Protein AF-A0A7R9IRY3-F1 (afdb_monomer_lite)

InterPro domains:
  IPR007701 Interferon-related developmental regulator, N-terminal [PF05004] (33-103)
  IPR039777 Interferon-related developmental regulator [PTHR12354] (23-103)

Structure (mmCIF, N/CA/C/O backbone):
data_AF-A0A7R9IRY3-F1
#
_entry.id   AF-A0A7R9IRY3-F1
#
loop_
_atom_site.group_PDB
_atom_site.id
_atom_site.type_symbol
_atom_site.label_atom_id
_atom_site.label_alt_id
_atom_site.label_comp_id
_atom_site.label_asym_id
_atom_site.label_entity_id
_atom_site.label_seq_id
_atom_site.pdbx_PDB_ins_code
_atom_site.Cartn_x
_atom_site.Cartn_y
_atom_site.Cartn_z
_atom_site.occupancy
_atom_site.B_iso_or_equiv
_atom_site.auth_seq_id
_atom_site.auth_comp_id
_atom_site.auth_asym_id
_atom_site.auth_atom_id
_atom_site.pdbx_PDB_model_num
ATOM 1 N N . MET A 1 1 ? -8.969 28.789 64.994 1.00 38.28 1 MET A N 1
ATOM 2 C CA . MET A 1 1 ? -8.431 30.165 64.866 1.00 38.28 1 MET A CA 1
ATOM 3 C C . MET A 1 1 ? -7.171 30.132 64.003 1.00 38.28 1 MET A C 1
ATOM 5 O O . MET A 1 1 ? -6.476 29.127 64.053 1.00 38.28 1 MET A O 1
ATOM 9 N N . PRO A 1 2 ? -6.928 31.156 63.167 1.00 59.16 2 PRO A N 1
ATOM 10 C CA . PRO A 1 2 ? -5.944 31.125 62.082 1.00 59.16 2 PRO A CA 1
ATOM 11 C C . PRO A 1 2 ? -4.530 31.538 62.539 1.00 59.16 2 PRO A C 1
ATOM 13 O O . PRO A 1 2 ? -4.354 31.972 63.674 1.00 59.16 2 PRO A O 1
ATOM 16 N N . LYS A 1 3 ? -3.604 31.536 61.564 1.00 45.84 3 LYS A N 1
ATOM 17 C CA . LYS A 1 3 ? -2.348 32.315 61.407 1.00 45.84 3 LYS A CA 1
ATOM 18 C C . LYS A 1 3 ? -1.070 31.446 61.448 1.00 45.84 3 LYS A C 1
ATOM 20 O O . LYS A 1 3 ? -0.922 30.606 62.312 1.00 45.84 3 LYS A O 1
ATOM 25 N N . GLY A 1 4 ? -0.111 31.595 60.531 1.00 53.25 4 GLY A N 1
ATOM 26 C CA . GLY A 1 4 ? 0.119 32.727 59.640 1.00 53.25 4 GLY A CA 1
ATOM 27 C C . GLY A 1 4 ? 1.097 32.452 58.497 1.00 53.25 4 GLY A C 1
ATOM 28 O O . GLY A 1 4 ? 1.871 31.503 58.496 1.00 53.25 4 GLY A O 1
ATOM 29 N N . LYS A 1 5 ? 1.028 33.346 57.508 1.00 53.41 5 LYS A N 1
ATOM 30 C CA . LYS A 1 5 ? 1.980 33.486 56.407 1.00 53.41 5 LYS A CA 1
ATOM 31 C C . LYS A 1 5 ? 3.228 34.216 56.911 1.00 53.41 5 LYS A C 1
ATOM 33 O O . LYS A 1 5 ? 3.074 35.285 57.499 1.00 53.41 5 LYS A O 1
ATOM 38 N N . ARG A 1 6 ? 4.433 33.754 56.562 1.00 63.03 6 ARG A N 1
ATOM 39 C CA . ARG A 1 6 ? 5.602 34.634 56.362 1.00 63.03 6 ARG A CA 1
ATOM 40 C C . ARG A 1 6 ? 6.404 34.161 55.151 1.00 63.03 6 ARG A C 1
ATOM 42 O O . ARG A 1 6 ? 6.857 33.028 55.091 1.00 63.03 6 ARG A O 1
ATOM 49 N N . LYS A 1 7 ? 6.529 35.066 54.182 1.00 46.78 7 LYS A N 1
ATOM 50 C CA . LYS A 1 7 ? 7.366 34.990 52.983 1.00 46.78 7 LYS A CA 1
ATOM 51 C C . LYS A 1 7 ? 8.652 35.774 53.267 1.00 46.78 7 LYS A C 1
ATOM 53 O O . LYS A 1 7 ? 8.562 36.919 53.698 1.00 46.78 7 LYS A O 1
ATOM 58 N N . GLY A 1 8 ? 9.809 35.187 52.984 1.00 46.66 8 GLY A N 1
ATOM 59 C CA . GLY A 1 8 ? 11.125 35.838 52.872 1.00 46.66 8 GLY A CA 1
ATOM 60 C C . GLY A 1 8 ? 12.037 34.827 52.176 1.00 46.66 8 GLY A C 1
ATOM 61 O O . GLY A 1 8 ? 12.198 33.733 52.692 1.00 46.66 8 GLY A O 1
ATOM 62 N N . LYS A 1 9 ? 12.311 34.918 50.873 1.00 42.22 9 LYS A N 1
ATOM 63 C CA . LYS A 1 9 ? 13.095 35.870 50.064 1.00 42.22 9 LYS A CA 1
ATOM 64 C C . LYS A 1 9 ? 14.619 35.652 50.190 1.00 42.22 9 LYS A C 1
ATOM 66 O O . LYS A 1 9 ? 15.194 35.879 51.242 1.00 42.22 9 LYS A O 1
ATOM 71 N N . THR A 1 10 ? 15.176 35.279 49.026 1.00 39.94 10 THR A N 1
ATOM 72 C CA . THR A 1 10 ? 16.549 35.416 48.485 1.00 39.94 10 THR A CA 1
ATOM 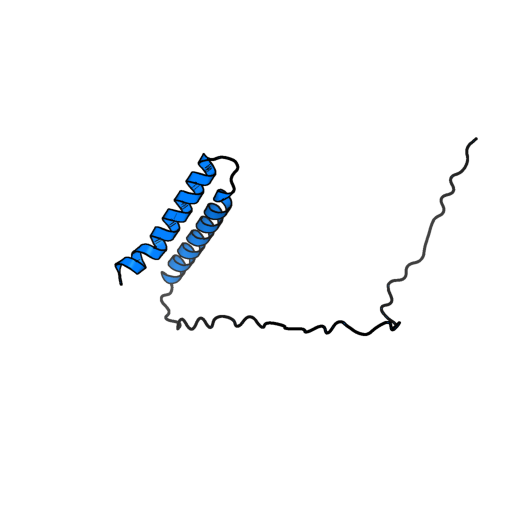73 C C . THR A 1 10 ? 17.695 34.555 49.020 1.00 39.94 10 THR A C 1
ATOM 75 O O . THR A 1 10 ? 18.254 34.851 50.063 1.00 39.94 10 THR A O 1
ATOM 78 N N . GLY A 1 11 ? 18.160 33.649 48.147 1.00 35.38 11 GLY A N 1
ATOM 79 C CA . GLY A 1 11 ? 19.456 33.825 47.476 1.00 35.38 11 GLY A CA 1
ATOM 80 C C . GLY A 1 11 ? 20.577 32.877 47.900 1.00 35.38 11 GLY A C 1
ATOM 81 O O . GLY A 1 11 ? 21.096 33.020 48.994 1.00 35.38 11 GLY A O 1
ATOM 82 N N . ALA A 1 12 ? 20.990 31.982 46.997 1.00 45.91 12 ALA A N 1
ATOM 83 C CA . ALA A 1 12 ? 22.386 31.785 46.583 1.00 45.91 12 ALA A CA 1
ATOM 84 C C . ALA A 1 12 ? 22.485 30.554 45.669 1.00 45.91 12 ALA A C 1
ATOM 86 O O . ALA A 1 12 ? 22.191 29.428 46.055 1.00 45.91 12 ALA A O 1
ATOM 87 N N . SER A 1 13 ? 22.885 30.816 44.432 1.00 43.38 13 SER A N 1
ATOM 88 C CA . SER A 1 13 ? 23.389 29.877 43.436 1.00 43.38 13 SER A CA 1
ATOM 89 C C . SER A 1 13 ? 24.470 28.965 44.021 1.00 43.38 13 SER A C 1
ATOM 91 O O . SER A 1 13 ? 25.292 29.483 44.761 1.00 43.38 13 SER A O 1
ATOM 93 N N . GLN A 1 14 ? 24.542 27.688 43.622 1.00 47.75 14 GLN A N 1
ATOM 94 C CA . GLN A 1 14 ? 25.714 27.062 42.977 1.00 47.75 14 GLN A CA 1
ATOM 95 C C . GLN A 1 14 ? 25.326 25.683 42.401 1.00 47.75 14 GLN A C 1
ATOM 97 O O . GLN A 1 14 ? 24.455 24.986 42.909 1.00 47.75 14 GLN A O 1
ATOM 102 N N . LYS A 1 15 ? 25.930 25.381 41.252 1.00 49.41 15 LYS A N 1
ATOM 103 C CA . LYS A 1 15 ? 25.664 24.283 40.311 1.00 49.41 15 LYS A CA 1
ATOM 104 C C . LYS A 1 15 ? 26.424 22.985 40.722 1.00 49.41 15 LYS A C 1
ATOM 106 O O . LYS A 1 15 ? 27.070 22.992 41.765 1.00 49.41 15 LYS A O 1
ATOM 111 N N . PRO A 1 16 ? 26.307 21.873 39.964 1.00 53.34 16 PRO A N 1
ATOM 112 C CA . PRO A 1 16 ? 26.323 20.496 40.462 1.00 53.34 16 PRO A CA 1
ATOM 113 C C . PRO A 1 16 ? 27.738 19.951 40.682 1.00 53.34 16 PRO A C 1
ATOM 115 O O . PRO A 1 16 ? 28.685 20.404 40.041 1.00 53.34 16 PRO A O 1
ATOM 118 N N . ARG A 1 17 ? 27.874 18.916 41.519 1.00 42.97 17 ARG A N 1
ATOM 119 C CA . ARG A 1 17 ? 29.096 18.110 41.583 1.00 42.97 17 ARG A CA 1
ATOM 120 C C . ARG A 1 17 ? 28.772 16.620 41.540 1.00 42.97 17 ARG A C 1
ATOM 122 O O . ARG A 1 17 ? 28.385 16.009 42.528 1.00 42.97 17 ARG A O 1
ATOM 129 N N . MET A 1 18 ? 28.909 16.125 40.317 1.00 43.28 18 MET A N 1
ATOM 130 C CA . MET A 1 18 ? 29.341 14.791 39.921 1.00 43.28 18 MET A CA 1
ATOM 131 C C . MET A 1 18 ? 30.332 14.178 40.927 1.00 43.28 18 MET A C 1
ATOM 133 O O . MET A 1 18 ? 31.329 14.812 41.274 1.00 43.28 18 MET A O 1
ATOM 137 N N . GLU A 1 19 ? 30.023 12.936 41.297 1.00 45.94 19 GLU A N 1
ATOM 138 C CA . GLU A 1 19 ? 30.898 11.882 41.821 1.00 45.94 19 GLU A CA 1
ATOM 139 C C . GLU A 1 19 ? 31.494 12.016 43.229 1.00 45.94 19 GLU A C 1
ATOM 141 O O . GLU A 1 19 ? 32.213 12.954 43.558 1.00 45.94 19 GLU A O 1
ATOM 146 N N . VAL A 1 20 ? 31.234 10.989 44.049 1.00 40.41 20 VAL A N 1
ATOM 147 C CA . VAL A 1 20 ? 32.256 10.030 44.506 1.00 40.41 20 VAL A CA 1
ATOM 148 C C . VAL A 1 20 ? 31.558 8.887 45.272 1.00 40.41 20 VAL A C 1
ATOM 150 O O . VAL A 1 20 ? 31.055 9.064 46.374 1.00 40.41 20 VAL A O 1
ATOM 153 N N . ILE A 1 21 ? 31.493 7.734 44.599 1.00 47.81 21 ILE A N 1
ATOM 154 C CA . ILE A 1 21 ? 31.879 6.394 45.076 1.00 47.81 21 ILE A CA 1
ATOM 155 C C . ILE A 1 21 ? 31.256 5.912 46.402 1.00 47.81 21 ILE A C 1
ATOM 157 O O . ILE A 1 21 ? 31.674 6.289 47.493 1.00 47.81 21 ILE A O 1
ATOM 161 N N . GLY A 1 22 ? 30.341 4.945 46.284 1.00 38.62 22 GLY A N 1
ATOM 162 C CA . GLY A 1 22 ? 29.834 4.127 47.385 1.00 38.62 22 GLY A CA 1
ATOM 163 C C . GLY A 1 22 ? 29.427 2.746 46.877 1.00 38.62 22 GLY A C 1
ATOM 164 O O . GLY A 1 22 ? 28.309 2.557 46.419 1.00 38.62 22 GLY A O 1
ATOM 165 N N . LEU A 1 23 ? 30.382 1.820 46.923 1.00 52.25 23 LEU A N 1
ATOM 166 C CA . LEU A 1 23 ? 30.279 0.395 46.611 1.00 52.25 23 LEU A CA 1
ATOM 167 C C . LEU A 1 23 ? 29.031 -0.272 47.215 1.00 52.25 23 LEU A C 1
ATOM 169 O O . LEU A 1 23 ? 28.937 -0.318 48.438 1.00 52.25 23 LEU A O 1
ATOM 173 N N . THR A 1 24 ? 28.193 -0.917 46.396 1.00 39.88 24 THR A N 1
ATOM 174 C CA . THR A 1 24 ? 27.523 -2.172 46.783 1.00 39.88 24 THR A CA 1
ATOM 175 C C . THR A 1 24 ? 27.266 -3.067 45.564 1.00 39.88 24 THR A C 1
ATOM 177 O O . THR A 1 24 ? 26.510 -2.689 44.678 1.00 39.88 24 THR A O 1
ATOM 180 N N . SER A 1 25 ? 27.829 -4.275 45.628 1.00 49.06 25 SER A N 1
ATOM 181 C CA . SER A 1 25 ? 27.307 -5.535 45.081 1.00 49.06 25 SER A CA 1
ATOM 182 C C . SER A 1 25 ? 27.368 -5.800 43.568 1.00 49.06 25 SER A C 1
ATOM 184 O O . SER A 1 25 ? 26.521 -5.360 42.803 1.00 49.06 25 SER A O 1
ATOM 186 N N . ASP A 1 26 ? 28.402 -6.572 43.219 1.00 53.12 26 ASP A N 1
ATOM 187 C CA . ASP A 1 26 ? 28.452 -7.746 42.326 1.00 53.12 26 ASP A CA 1
ATOM 188 C C . ASP A 1 26 ? 27.119 -8.229 41.711 1.00 53.12 26 ASP A C 1
ATOM 190 O O . ASP A 1 26 ? 26.113 -8.319 42.418 1.00 53.12 26 ASP A O 1
ATOM 194 N N . GLU A 1 27 ? 27.202 -8.655 40.444 1.00 55.41 27 GLU A N 1
ATOM 195 C CA . GLU A 1 27 ? 26.199 -9.383 39.641 1.00 55.41 27 GLU A CA 1
ATOM 196 C C . GLU A 1 27 ? 25.181 -8.560 38.832 1.00 55.41 27 GLU A C 1
ATOM 198 O O . GLU A 1 27 ? 23.975 -8.662 39.024 1.00 55.41 27 GLU A O 1
ATOM 203 N N . ASP A 1 28 ? 25.660 -7.848 37.811 1.00 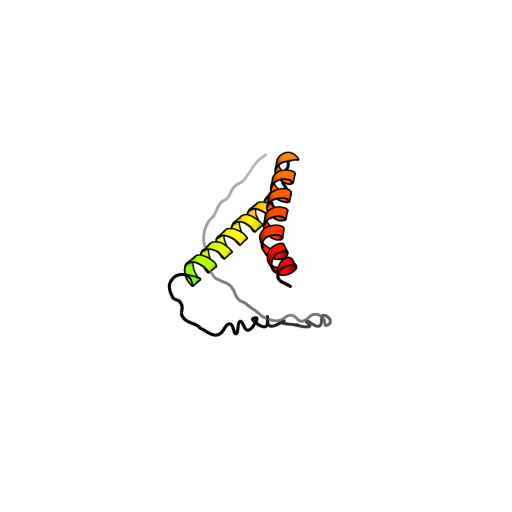54.75 28 ASP A N 1
ATOM 204 C CA . ASP A 1 28 ? 25.046 -8.008 36.487 1.00 54.75 28 ASP A CA 1
ATOM 205 C C . ASP A 1 28 ? 26.105 -7.734 35.416 1.00 54.75 28 ASP A C 1
ATOM 207 O O . ASP A 1 28 ? 26.578 -6.612 35.219 1.00 54.75 28 ASP A O 1
ATOM 211 N N . SER A 1 29 ? 26.545 -8.810 34.769 1.00 61.94 29 SER A N 1
ATOM 212 C CA . SER A 1 29 ? 27.441 -8.773 33.622 1.00 61.94 29 SER A CA 1
ATOM 213 C C . SER A 1 29 ? 26.762 -7.966 32.515 1.00 61.94 29 SER A C 1
ATOM 215 O O . SER A 1 29 ? 25.906 -8.476 31.793 1.00 61.94 29 SER A O 1
ATOM 217 N N . LEU A 1 30 ? 27.114 -6.682 32.403 1.00 61.88 30 LEU A N 1
ATOM 218 C CA . LEU A 1 30 ? 26.739 -5.825 31.284 1.00 61.88 30 LEU A CA 1
ATOM 219 C C . LEU A 1 30 ? 27.457 -6.353 30.041 1.00 61.88 30 LEU A C 1
ATOM 221 O O . LEU A 1 30 ? 28.512 -5.860 29.644 1.00 61.88 30 LEU A O 1
ATOM 225 N N . ASN A 1 31 ? 26.913 -7.417 29.461 1.00 64.00 31 ASN A N 1
ATOM 226 C CA . ASN A 1 31 ? 27.358 -7.952 28.193 1.00 64.00 31 ASN A CA 1
ATOM 227 C C . ASN A 1 31 ? 26.951 -6.956 27.100 1.00 64.00 31 ASN A C 1
ATOM 229 O O . ASN A 1 31 ? 25.893 -7.091 26.485 1.00 64.00 31 ASN A O 1
ATOM 233 N N . ASP A 1 32 ? 27.789 -5.941 26.905 1.00 63.56 32 ASP A N 1
ATOM 234 C CA . ASP A 1 32 ? 27.657 -4.917 25.876 1.00 63.56 32 ASP A CA 1
ATOM 235 C C . ASP A 1 32 ? 27.889 -5.544 24.492 1.00 63.56 32 ASP A C 1
ATOM 237 O O . ASP A 1 32 ? 28.996 -5.579 23.957 1.00 63.56 32 ASP A O 1
ATOM 241 N N . ASN A 1 33 ? 26.836 -6.132 23.926 1.00 64.94 33 ASN A N 1
ATOM 242 C CA . ASN A 1 33 ? 26.828 -6.642 22.561 1.00 64.94 33 ASN A CA 1
ATOM 243 C C . ASN A 1 33 ? 26.449 -5.520 21.586 1.00 64.94 33 ASN A C 1
ATOM 245 O O . ASN A 1 33 ? 25.418 -5.573 20.915 1.00 64.94 33 ASN A O 1
ATOM 249 N N . VAL A 1 34 ? 27.307 -4.502 21.475 1.00 65.38 34 VAL A N 1
ATOM 250 C CA . VAL A 1 34 ? 27.168 -3.469 20.441 1.00 65.38 34 VAL A CA 1
ATOM 251 C C . VAL A 1 34 ? 27.220 -4.136 19.068 1.00 65.38 34 VAL A C 1
ATOM 253 O O . VAL A 1 34 ? 28.275 -4.534 18.577 1.00 65.38 34 VAL A O 1
ATOM 256 N N . SER A 1 35 ? 26.060 -4.269 18.434 1.00 69.31 35 SER A N 1
ATOM 257 C CA . SER A 1 35 ? 25.973 -4.707 17.047 1.00 69.31 35 SER A CA 1
ATOM 258 C C . SER A 1 35 ? 26.270 -3.506 16.156 1.00 69.31 35 SER A C 1
ATOM 260 O O . SER A 1 35 ? 25.500 -2.549 16.111 1.00 69.31 35 SER A O 1
ATOM 262 N N . ILE A 1 36 ? 27.402 -3.541 15.454 1.00 68.75 36 ILE A N 1
ATOM 263 C CA . ILE A 1 36 ? 27.683 -2.592 14.377 1.00 68.75 36 ILE A CA 1
ATOM 264 C C . ILE A 1 36 ? 26.769 -2.982 13.217 1.00 68.75 36 ILE A C 1
ATOM 266 O O . ILE A 1 36 ? 26.881 -4.083 12.676 1.00 68.75 36 ILE A O 1
ATOM 270 N N . ILE A 1 37 ? 25.846 -2.093 12.852 1.00 67.94 37 ILE A N 1
ATOM 271 C CA . ILE A 1 37 ? 25.072 -2.219 11.617 1.00 67.94 37 ILE A CA 1
ATOM 272 C C . ILE A 1 37 ? 26.094 -2.277 10.479 1.00 67.94 37 ILE A C 1
ATOM 274 O O . ILE A 1 37 ? 26.783 -1.292 10.212 1.00 67.94 37 ILE A O 1
ATOM 278 N N . SER A 1 38 ? 26.239 -3.438 9.837 1.00 65.50 38 SER A N 1
ATOM 279 C CA . SER A 1 38 ? 26.973 -3.504 8.577 1.00 65.50 38 SER A CA 1
ATOM 280 C C . SER A 1 38 ? 26.121 -2.772 7.550 1.00 65.50 38 SER A C 1
ATOM 282 O O . SER A 1 38 ? 25.037 -3.220 7.183 1.00 65.50 38 SER A O 1
ATOM 284 N N . GLY A 1 39 ? 26.572 -1.576 7.167 1.00 60.16 39 GLY A N 1
ATOM 285 C CA . GLY A 1 39 ? 26.003 -0.861 6.038 1.00 60.16 39 GLY A CA 1
ATOM 286 C C . GLY A 1 39 ? 26.085 -1.786 4.836 1.00 60.16 39 GLY A C 1
ATOM 287 O O . GLY A 1 39 ? 27.183 -2.171 4.429 1.00 60.16 39 GLY A O 1
ATOM 288 N N . PHE A 1 40 ? 24.919 -2.197 4.342 1.00 59.94 40 PHE A N 1
ATOM 289 C CA . PHE A 1 40 ? 24.768 -2.861 3.058 1.00 59.94 40 PHE A CA 1
ATOM 290 C C . PHE A 1 40 ? 25.691 -2.157 2.058 1.00 59.94 40 PHE A C 1
ATOM 292 O O . PHE A 1 40 ? 25.561 -0.958 1.822 1.00 59.94 40 PHE A O 1
ATOM 299 N N . SER A 1 41 ? 26.691 -2.874 1.544 1.00 58.47 41 SER A N 1
ATOM 300 C CA . SER A 1 41 ? 27.528 -2.343 0.475 1.00 58.47 41 SER A CA 1
ATOM 301 C C . SER A 1 41 ? 26.681 -2.318 -0.784 1.00 58.47 41 SER A C 1
ATOM 303 O O . SER A 1 41 ? 26.517 -3.334 -1.454 1.00 58.47 41 SER A O 1
ATOM 305 N N . GLU A 1 42 ? 26.122 -1.156 -1.089 1.00 58.44 42 GLU A N 1
ATOM 306 C CA . GLU A 1 42 ? 25.485 -0.883 -2.365 1.00 58.44 42 GLU A CA 1
ATOM 307 C C . GLU A 1 42 ? 26.597 -0.639 -3.391 1.00 58.44 42 GLU A C 1
ATOM 309 O O . GLU A 1 42 ? 26.931 0.483 -3.761 1.00 58.44 42 GLU A O 1
ATOM 314 N N . THR A 1 43 ? 27.249 -1.714 -3.836 1.00 56.38 43 THR A N 1
ATOM 315 C CA . THR A 1 43 ? 28.108 -1.665 -5.023 1.00 56.38 43 THR A CA 1
ATOM 316 C C . THR A 1 43 ? 27.225 -1.694 -6.269 1.00 56.38 43 THR A C 1
ATOM 318 O O . THR A 1 43 ? 27.323 -2.614 -7.081 1.00 56.38 43 THR A O 1
ATOM 321 N N . LYS A 1 44 ? 26.336 -0.708 -6.431 1.00 53.78 44 LYS A N 1
ATOM 322 C CA . LYS A 1 44 ? 25.771 -0.402 -7.746 1.00 53.78 44 LYS A CA 1
ATOM 323 C C . LYS A 1 44 ? 26.745 0.573 -8.391 1.00 53.78 44 LYS A C 1
ATOM 325 O O . LYS A 1 44 ? 26.762 1.760 -8.093 1.00 53.78 44 LYS A O 1
ATOM 330 N N . SER A 1 45 ? 27.661 -0.008 -9.162 1.00 51.69 45 SER A N 1
ATOM 331 C CA . SER A 1 45 ? 28.626 0.692 -10.003 1.00 51.69 45 SER A CA 1
ATOM 332 C C . SER A 1 45 ? 27.994 1.934 -10.624 1.00 51.69 45 SER A C 1
ATOM 334 O O . SER A 1 45 ? 26.989 1.819 -11.319 1.00 51.69 45 SER A O 1
ATOM 336 N N . VAL A 1 46 ? 28.628 3.082 -10.387 1.00 54.72 46 VAL A N 1
ATOM 337 C CA . VAL A 1 46 ? 28.421 4.332 -11.118 1.00 54.72 46 VAL A CA 1
ATOM 338 C C . VAL A 1 46 ? 28.426 4.021 -12.615 1.00 54.72 46 VAL A C 1
ATOM 340 O O . VAL A 1 46 ? 29.462 3.653 -13.172 1.00 54.72 46 VAL A O 1
ATOM 343 N N . ILE A 1 47 ? 27.269 4.143 -13.253 1.00 48.84 47 ILE A N 1
ATOM 344 C CA . ILE A 1 47 ? 27.171 4.514 -14.658 1.00 48.84 47 ILE A CA 1
ATOM 345 C C . ILE A 1 47 ? 26.284 5.749 -14.670 1.00 48.84 47 ILE A C 1
ATOM 347 O O . ILE A 1 47 ? 25.254 5.791 -14.022 1.00 48.84 47 ILE A O 1
ATOM 351 N N . GLU A 1 48 ? 26.824 6.787 -15.280 1.00 54.78 48 GLU A N 1
ATOM 352 C CA . GLU A 1 48 ? 26.325 8.147 -15.327 1.00 54.78 48 GLU A CA 1
ATOM 353 C C . GLU A 1 48 ? 25.358 8.269 -16.514 1.00 54.78 48 GLU A C 1
ATOM 355 O O . GLU A 1 48 ? 25.812 8.485 -17.635 1.00 54.78 48 GLU A O 1
ATOM 360 N N . GLU A 1 49 ? 24.043 8.149 -16.299 1.00 49.31 49 GLU A N 1
ATOM 361 C CA . GLU A 1 49 ? 23.027 8.695 -17.215 1.00 49.31 49 GLU A CA 1
ATOM 362 C C . GLU A 1 49 ? 22.192 9.768 -16.497 1.00 49.31 49 GLU A C 1
ATOM 364 O O . GLU A 1 49 ? 21.044 9.605 -16.082 1.00 49.31 49 GLU A O 1
ATOM 369 N N . GLY A 1 50 ? 22.834 10.928 -16.327 1.00 55.53 50 GLY A N 1
ATOM 370 C CA . GLY A 1 50 ? 22.276 12.117 -15.693 1.00 55.53 50 GLY A CA 1
ATOM 371 C C . GLY A 1 50 ? 21.121 12.750 -16.473 1.00 55.53 50 GLY A C 1
ATOM 372 O O . GLY A 1 50 ? 21.308 13.772 -17.122 1.00 55.53 50 GLY A O 1
ATOM 373 N N . SER A 1 51 ? 19.924 12.179 -16.357 1.00 53.34 51 SER A N 1
ATOM 374 C CA . SER A 1 51 ? 18.639 12.901 -16.321 1.00 53.34 51 SER A CA 1
ATOM 375 C C . SER A 1 51 ? 17.474 11.975 -15.971 1.00 53.34 51 SER A C 1
ATOM 377 O O . SER A 1 51 ? 16.585 12.402 -15.239 1.00 53.34 51 SER A O 1
ATOM 379 N N . ASP A 1 52 ? 17.500 10.723 -16.437 1.00 55.50 52 ASP A N 1
ATOM 380 C CA . ASP A 1 52 ? 16.406 9.759 -16.232 1.00 55.50 52 ASP A CA 1
ATOM 381 C C . ASP A 1 52 ? 16.509 9.033 -14.881 1.00 55.50 52 ASP A C 1
ATOM 383 O O . ASP A 1 52 ? 15.497 8.780 -14.233 1.00 55.50 52 ASP A O 1
ATOM 387 N N . GLU A 1 53 ? 17.723 8.801 -14.375 1.00 54.88 53 GLU A N 1
ATOM 388 C CA . GLU A 1 53 ? 17.930 8.127 -13.082 1.00 54.88 53 GLU A CA 1
ATOM 389 C C . GLU A 1 53 ? 17.362 8.919 -11.890 1.00 54.88 53 GLU A C 1
ATOM 391 O O . GLU A 1 53 ? 16.889 8.337 -10.914 1.00 54.88 53 GLU A O 1
ATOM 396 N N . ILE A 1 54 ? 17.377 10.255 -11.970 1.00 58.19 54 ILE A N 1
ATOM 397 C CA . ILE A 1 54 ? 16.817 11.134 -10.931 1.00 58.19 54 ILE A CA 1
ATOM 398 C C . ILE A 1 54 ? 15.285 11.061 -10.944 1.00 58.19 54 ILE A C 1
ATOM 400 O O . ILE A 1 54 ? 14.658 11.099 -9.883 1.00 58.19 54 ILE A O 1
ATOM 404 N N . ASP A 1 55 ? 14.675 10.939 -12.126 1.00 72.12 55 ASP A N 1
ATOM 405 C CA . ASP A 1 55 ? 13.224 10.787 -12.259 1.00 72.12 55 ASP A CA 1
ATOM 406 C C . ASP A 1 55 ? 12.770 9.424 -11.722 1.00 72.12 55 ASP A C 1
ATOM 408 O O . ASP A 1 55 ? 11.821 9.357 -10.940 1.00 72.12 55 ASP A O 1
ATOM 412 N N . GLU A 1 56 ? 13.501 8.350 -12.028 1.00 77.69 56 GLU A N 1
ATOM 413 C CA . GLU A 1 56 ? 13.214 7.014 -11.495 1.00 77.69 56 GLU A CA 1
ATOM 414 C C . GLU A 1 56 ? 13.358 6.942 -9.968 1.00 77.69 56 GLU A C 1
ATOM 416 O O . GLU A 1 56 ? 12.455 6.430 -9.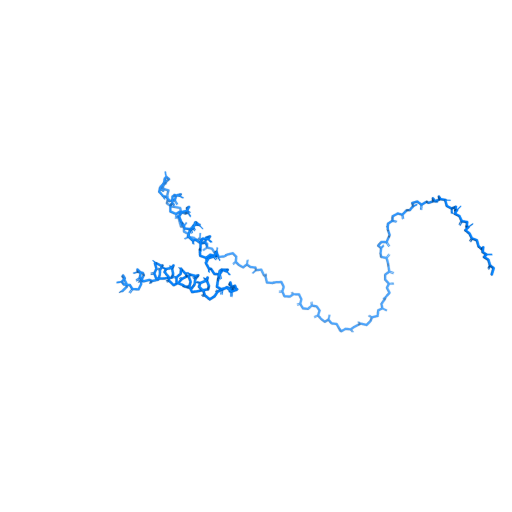299 1.00 77.69 56 GLU A O 1
ATOM 421 N N . GLN A 1 57 ? 14.427 7.513 -9.398 1.00 78.62 57 GLN A N 1
ATOM 422 C CA . GLN A 1 57 ? 14.604 7.600 -7.940 1.00 78.62 57 GLN A CA 1
ATOM 423 C C . GLN A 1 57 ? 13.459 8.381 -7.284 1.00 78.62 57 GLN A C 1
ATOM 425 O O . GLN A 1 57 ? 12.876 7.929 -6.299 1.00 78.62 57 GLN A O 1
ATOM 430 N N . THR A 1 58 ? 13.066 9.512 -7.874 1.00 88.62 58 THR A N 1
ATOM 431 C CA . THR A 1 58 ? 11.955 10.328 -7.363 1.00 88.62 58 THR A CA 1
ATOM 432 C C . THR A 1 58 ? 10.625 9.565 -7.424 1.00 88.62 58 THR A C 1
ATOM 434 O O . THR A 1 58 ? 9.816 9.625 -6.495 1.00 88.62 58 THR A O 1
ATOM 437 N N . GLN A 1 59 ? 10.371 8.815 -8.499 1.00 89.19 59 GLN A N 1
ATOM 438 C CA . GLN A 1 59 ? 9.162 7.997 -8.630 1.00 89.19 59 GLN A CA 1
ATOM 439 C C . GLN A 1 59 ? 9.115 6.847 -7.616 1.00 89.19 59 GLN A C 1
ATOM 441 O O . GLN A 1 59 ? 8.029 6.503 -7.132 1.00 89.19 59 GLN A O 1
ATOM 446 N N . GLU A 1 60 ? 10.265 6.254 -7.296 1.00 91.44 60 GLU A N 1
ATOM 447 C CA . GLU A 1 60 ? 10.380 5.206 -6.285 1.00 91.44 60 GLU A CA 1
ATOM 448 C C . GLU A 1 60 ? 10.099 5.743 -4.877 1.00 91.44 60 GLU A C 1
ATOM 450 O O . GLU A 1 60 ? 9.267 5.172 -4.169 1.00 91.44 60 GLU A O 1
ATOM 455 N N . GLU A 1 61 ? 10.662 6.895 -4.512 1.00 93.50 61 GLU A N 1
ATOM 456 C CA . GLU A 1 61 ? 10.380 7.555 -3.231 1.00 93.50 61 GLU A CA 1
ATOM 457 C C . GLU A 1 61 ? 8.888 7.885 -3.063 1.00 93.50 61 GLU A C 1
ATOM 459 O O . GLU A 1 61 ? 8.283 7.571 -2.034 1.00 93.50 61 GLU A O 1
ATOM 464 N N . ILE A 1 62 ? 8.252 8.444 -4.101 1.00 94.94 62 ILE A N 1
ATOM 465 C CA . ILE A 1 62 ? 6.809 8.745 -4.095 1.00 94.94 62 ILE A CA 1
ATOM 466 C C . ILE A 1 62 ? 5.981 7.464 -3.944 1.00 94.94 62 ILE A C 1
ATOM 468 O O . ILE A 1 62 ? 4.931 7.457 -3.291 1.00 94.94 62 ILE A O 1
ATOM 472 N N . PHE A 1 63 ? 6.405 6.375 -4.587 1.00 95.81 63 PHE A N 1
ATOM 473 C CA . PHE A 1 63 ? 5.736 5.087 -4.456 1.00 95.81 63 PHE A CA 1
ATOM 474 C C . PHE A 1 63 ? 5.822 4.562 -3.019 1.00 95.81 63 PHE A C 1
ATOM 476 O O . PHE A 1 63 ? 4.802 4.130 -2.477 1.00 95.81 63 PHE A O 1
ATOM 483 N N . GLU A 1 64 ? 6.996 4.633 -2.393 1.00 96.31 64 GLU A N 1
ATOM 484 C CA . GLU A 1 64 ? 7.182 4.219 -1.002 1.00 96.31 64 GLU A CA 1
ATOM 485 C C . GLU A 1 64 ? 6.374 5.067 -0.021 1.00 96.31 64 GLU A C 1
ATOM 487 O O . GLU A 1 64 ? 5.780 4.522 0.910 1.00 96.31 64 GLU A O 1
ATOM 492 N N . GLU A 1 65 ? 6.322 6.385 -0.217 1.00 97.56 65 GLU A N 1
ATOM 493 C CA . GLU A 1 65 ? 5.525 7.283 0.622 1.00 97.56 65 GLU A CA 1
ATOM 494 C C . GLU A 1 65 ? 4.038 6.914 0.562 1.00 97.56 65 GLU A C 1
ATOM 496 O O . GLU A 1 65 ? 3.397 6.718 1.597 1.00 97.56 65 GLU A O 1
ATOM 501 N N . LYS A 1 66 ? 3.506 6.697 -0.646 1.00 97.19 66 LYS A N 1
ATOM 502 C CA . LYS A 1 66 ? 2.117 6.251 -0.835 1.00 97.19 66 LYS A CA 1
ATOM 503 C C . LYS A 1 66 ? 1.855 4.870 -0.249 1.00 97.19 66 LYS A C 1
ATOM 505 O O . LYS A 1 66 ? 0.762 4.615 0.254 1.00 97.19 66 LYS A O 1
ATOM 510 N N . LEU A 1 67 ? 2.829 3.963 -0.321 1.00 98.25 67 LEU A N 1
ATOM 511 C CA . LEU A 1 67 ? 2.712 2.645 0.294 1.00 98.25 67 LEU A CA 1
ATOM 512 C C . LEU A 1 67 ? 2.653 2.755 1.823 1.00 98.25 67 LEU A C 1
ATOM 514 O O . LEU A 1 67 ? 1.823 2.086 2.436 1.00 98.25 67 LEU A O 1
ATOM 518 N N . LYS A 1 68 ? 3.474 3.618 2.434 1.00 98.44 68 LYS A N 1
ATOM 519 C CA . LYS A 1 68 ? 3.442 3.889 3.882 1.00 98.44 68 LYS A CA 1
ATOM 520 C C . LYS A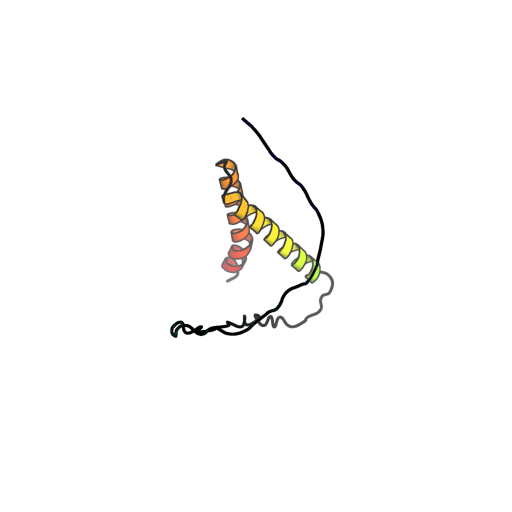 1 68 ? 2.082 4.441 4.309 1.00 98.44 68 LYS A C 1
ATOM 522 O O . LYS A 1 68 ? 1.469 3.884 5.215 1.00 98.44 68 LYS A O 1
ATOM 527 N N . GLU A 1 69 ? 1.560 5.437 3.594 1.00 98.12 69 GLU A N 1
ATOM 528 C CA . GLU A 1 69 ? 0.226 5.996 3.857 1.00 98.12 69 GLU A CA 1
ATOM 529 C C . GLU A 1 69 ? -0.879 4.930 3.738 1.00 98.12 69 GLU A C 1
ATOM 531 O O . GLU A 1 69 ? -1.753 4.820 4.602 1.00 98.12 69 GLU A O 1
ATOM 536 N N . ALA A 1 70 ? -0.820 4.087 2.701 1.00 98.38 70 ALA A N 1
ATOM 537 C CA . ALA A 1 70 ? -1.776 3.000 2.522 1.00 98.38 70 ALA A CA 1
ATOM 538 C C . ALA A 1 70 ? -1.702 1.965 3.656 1.00 98.38 70 ALA A C 1
ATOM 540 O O . ALA A 1 70 ? -2.740 1.464 4.082 1.00 98.38 70 ALA A O 1
ATOM 541 N N . ILE A 1 71 ? -0.507 1.649 4.166 1.00 98.50 71 ILE A N 1
ATOM 542 C CA . ILE A 1 71 ? -0.329 0.739 5.307 1.00 98.50 71 ILE A CA 1
ATOM 543 C C . ILE A 1 71 ? -0.926 1.344 6.581 1.00 98.50 71 ILE A C 1
ATOM 545 O O . ILE A 1 71 ? -1.672 0.657 7.285 1.00 98.50 71 ILE A O 1
ATOM 549 N N . ASP A 1 72 ? -0.672 2.624 6.851 1.00 98.31 72 ASP A N 1
ATOM 550 C CA . ASP A 1 72 ? -1.232 3.319 8.015 1.00 98.31 72 ASP A CA 1
ATOM 551 C C . ASP A 1 72 ? -2.772 3.315 7.984 1.00 98.31 72 ASP A C 1
ATOM 553 O O . ASP A 1 72 ? -3.433 3.061 9.004 1.00 98.31 72 ASP A O 1
ATOM 557 N N . GLY A 1 73 ? -3.354 3.474 6.789 1.00 98.38 73 GLY A N 1
ATOM 558 C CA . GLY A 1 73 ? -4.799 3.425 6.545 1.00 98.38 73 GLY A CA 1
ATOM 559 C C . GLY A 1 73 ? -5.474 2.078 6.857 1.00 98.38 73 GLY A C 1
ATOM 560 O O . GLY A 1 73 ? -6.689 2.021 7.062 1.00 98.38 73 GLY A O 1
ATOM 561 N N . ILE A 1 74 ? -4.726 0.973 6.973 1.00 98.38 74 ILE A N 1
ATOM 562 C CA . ILE A 1 74 ? -5.290 -0.349 7.329 1.00 98.38 74 ILE A CA 1
ATOM 563 C C . ILE A 1 74 ? -5.882 -0.334 8.747 1.00 98.38 74 ILE A C 1
ATOM 565 O O . ILE A 1 74 ? -6.787 -1.112 9.067 1.00 98.38 74 ILE A O 1
ATOM 569 N N . SER A 1 75 ? -5.400 0.570 9.601 1.00 97.25 75 SER A N 1
ATOM 570 C CA . SER A 1 75 ? -5.856 0.722 10.984 1.00 97.25 75 SER A CA 1
ATOM 571 C C . SER A 1 75 ? -7.064 1.654 11.150 1.00 97.25 75 SER A C 1
ATOM 573 O O . SER A 1 75 ? -7.513 1.885 12.276 1.00 97.25 75 SER A O 1
ATOM 575 N N . GLU A 1 76 ? -7.635 2.169 10.054 1.00 98.38 76 GLU A N 1
ATOM 576 C CA . GLU A 1 76 ? -8.761 3.099 10.119 1.00 98.38 76 GLU A CA 1
ATOM 577 C C . GLU A 1 76 ? -9.987 2.537 10.858 1.00 98.38 76 GLU A C 1
ATOM 579 O O . GLU A 1 76 ? -10.326 1.353 10.807 1.00 98.38 76 GLU A O 1
ATOM 584 N N . LYS A 1 77 ? -10.736 3.433 11.512 1.00 98.25 77 LYS A N 1
ATOM 585 C CA . LYS A 1 77 ? -11.951 3.070 12.258 1.00 98.25 77 LYS A CA 1
ATOM 586 C C . LYS A 1 77 ? -13.068 2.545 11.351 1.00 98.25 77 LYS A C 1
ATOM 588 O O . LYS A 1 77 ? -13.893 1.743 11.788 1.00 98.25 77 LYS A O 1
ATOM 593 N N . SER A 1 78 ? -13.139 3.037 10.114 1.00 98.56 78 SER A N 1
ATOM 594 C CA . SER A 1 78 ? -14.200 2.684 9.174 1.00 98.56 78 SER A CA 1
ATOM 595 C C . SER A 1 78 ? -13.844 1.415 8.398 1.00 98.56 78 SER A C 1
ATOM 597 O O . SER A 1 78 ? -12.719 1.244 7.941 1.00 98.56 78 SER A O 1
ATOM 599 N N . ALA A 1 79 ? -14.811 0.513 8.206 1.00 98.56 79 ALA A N 1
ATOM 600 C CA . ALA A 1 79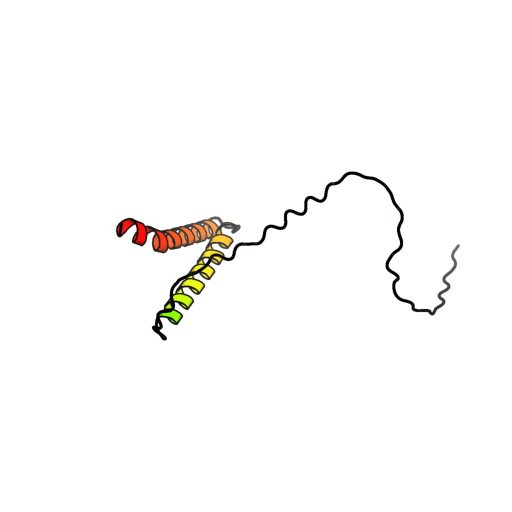 ? -14.577 -0.694 7.410 1.00 98.56 79 ALA A CA 1
ATOM 601 C C . ALA A 1 79 ? -14.201 -0.365 5.954 1.00 98.56 79 ALA A C 1
ATOM 603 O O . ALA A 1 79 ? -13.331 -1.021 5.383 1.00 98.56 79 ALA A O 1
ATOM 604 N N . GLN A 1 80 ? -14.824 0.670 5.382 1.00 98.56 80 GLN A N 1
ATOM 605 C CA . GLN A 1 80 ? -14.542 1.134 4.024 1.00 98.56 80 GLN A CA 1
ATOM 606 C C . GLN A 1 80 ? -13.102 1.640 3.881 1.00 98.56 80 GLN A C 1
ATOM 608 O O . GLN A 1 80 ? -12.422 1.254 2.936 1.00 98.56 80 GLN A O 1
ATOM 613 N N . GLY A 1 81 ? -12.624 2.431 4.842 1.00 98.50 81 GLY A N 1
ATOM 614 C CA . GLY A 1 81 ? -11.253 2.929 4.887 1.00 98.50 81 GLY A CA 1
ATOM 615 C C . GLY A 1 81 ? -10.214 1.818 4.896 1.00 98.50 81 GLY A C 1
ATOM 616 O O . GLY A 1 81 ? -9.362 1.750 4.015 1.00 98.50 81 GLY A O 1
ATOM 617 N N . ARG A 1 82 ? -10.383 0.846 5.804 1.00 98.56 82 ARG A N 1
ATOM 618 C CA . ARG A 1 82 ? -9.508 -0.337 5.871 1.00 98.56 82 ARG A CA 1
ATOM 619 C C . ARG A 1 82 ? -9.499 -1.140 4.573 1.00 98.56 82 ARG A C 1
ATOM 621 O O . ARG A 1 82 ? -8.454 -1.629 4.161 1.00 98.56 82 ARG A O 1
ATOM 628 N N . THR A 1 83 ? -10.660 -1.278 3.932 1.00 98.62 83 THR A N 1
ATOM 629 C CA . THR A 1 83 ? -10.780 -2.013 2.663 1.00 98.62 83 THR A CA 1
ATOM 630 C C . THR A 1 83 ? -10.031 -1.283 1.548 1.00 98.62 83 THR A C 1
ATOM 632 O O . THR A 1 83 ? -9.214 -1.890 0.864 1.00 98.62 83 THR A O 1
ATOM 635 N N . SER A 1 84 ? -10.228 0.033 1.426 1.00 98.50 84 SER A N 1
ATOM 636 C CA . SER A 1 84 ? -9.530 0.875 0.445 1.00 98.50 84 SER A CA 1
ATOM 637 C C . SER A 1 84 ? -8.008 0.867 0.640 1.00 98.50 84 SER A C 1
ATOM 639 O O . SER A 1 84 ? -7.250 0.794 -0.330 1.00 98.50 84 SER A O 1
ATOM 641 N N . ALA A 1 85 ? -7.554 0.916 1.893 1.00 98.69 85 ALA A N 1
ATOM 642 C CA . ALA A 1 85 ? -6.147 0.828 2.262 1.00 98.69 85 ALA A CA 1
ATOM 643 C C . ALA A 1 85 ? -5.538 -0.526 1.859 1.00 98.69 85 ALA A C 1
ATOM 645 O O . ALA A 1 85 ? -4.539 -0.569 1.140 1.00 98.69 85 ALA A O 1
ATOM 646 N N . LEU A 1 86 ? -6.193 -1.636 2.223 1.00 98.62 86 LEU A N 1
ATOM 647 C CA . LEU A 1 86 ? -5.757 -2.988 1.855 1.00 98.62 86 LEU A CA 1
ATOM 648 C C . LEU A 1 86 ? -5.705 -3.195 0.336 1.00 98.62 86 LEU A C 1
ATOM 650 O O . LEU A 1 86 ? -4.739 -3.765 -0.168 1.00 98.62 86 LEU A O 1
ATOM 654 N N . GLU A 1 87 ? -6.701 -2.710 -0.408 1.00 98.50 87 GLU A N 1
ATOM 655 C CA . GLU A 1 87 ? -6.684 -2.759 -1.874 1.00 98.50 87 GLU A CA 1
ATOM 656 C C . GLU A 1 87 ? -5.514 -1.969 -2.470 1.00 98.50 87 GLU A C 1
ATOM 658 O O . GLU A 1 87 ? -4.911 -2.400 -3.455 1.00 98.50 87 GLU A O 1
ATOM 663 N N . SER A 1 88 ? -5.184 -0.817 -1.886 1.00 98.25 88 SER A N 1
ATOM 664 C CA . SER A 1 88 ? -4.065 0.016 -2.335 1.00 98.25 88 SER A CA 1
ATOM 665 C C . SER A 1 88 ? -2.723 -0.673 -2.083 1.00 98.25 88 SER A C 1
ATOM 667 O O . SER A 1 88 ? -1.889 -0.728 -2.988 1.00 98.25 88 SER A O 1
ATOM 669 N N . VAL A 1 89 ? -2.552 -1.293 -0.912 1.00 98.38 89 VAL A N 1
ATOM 670 C CA . VAL A 1 89 ? -1.373 -2.113 -0.592 1.00 98.38 89 VAL A CA 1
ATOM 671 C C . VAL A 1 89 ? -1.259 -3.310 -1.539 1.00 98.38 89 VAL A C 1
ATOM 673 O O . VAL A 1 89 ? -0.190 -3.558 -2.095 1.00 98.38 89 VAL A O 1
ATOM 676 N N . ALA A 1 90 ? -2.358 -4.020 -1.802 1.00 98.19 90 ALA A N 1
ATOM 677 C CA . ALA A 1 90 ? -2.361 -5.143 -2.737 1.00 98.19 90 ALA A CA 1
ATOM 678 C C . ALA A 1 90 ? -1.939 -4.714 -4.153 1.00 98.19 90 ALA A C 1
ATOM 680 O O . ALA A 1 90 ? -1.093 -5.360 -4.769 1.00 98.19 90 ALA A O 1
ATOM 681 N N . LYS A 1 91 ? -2.472 -3.594 -4.658 1.00 97.62 91 LYS A N 1
ATOM 682 C CA . LYS A 1 91 ? -2.082 -3.031 -5.963 1.00 97.62 91 LYS A CA 1
ATOM 683 C C . LYS A 1 91 ? -0.599 -2.662 -6.010 1.00 97.62 91 LYS A C 1
ATOM 685 O O . LYS A 1 91 ? 0.044 -2.911 -7.028 1.00 97.62 91 LYS A O 1
ATOM 690 N N . ALA A 1 92 ? -0.058 -2.100 -4.931 1.00 96.88 92 ALA A N 1
ATOM 691 C CA . ALA A 1 92 ? 1.356 -1.751 -4.839 1.00 96.88 92 ALA A CA 1
ATOM 692 C C . ALA A 1 92 ? 2.259 -2.992 -4.949 1.00 96.88 92 ALA A C 1
ATOM 694 O O . ALA A 1 92 ? 3.186 -3.001 -5.760 1.00 96.88 92 ALA A O 1
ATOM 695 N N . PHE A 1 93 ? 1.941 -4.067 -4.219 1.00 95.94 93 PHE A N 1
ATOM 696 C CA . PHE A 1 93 ? 2.687 -5.326 -4.312 1.00 95.94 93 PHE A CA 1
ATOM 697 C C . PHE A 1 93 ? 2.523 -6.013 -5.663 1.00 95.94 93 PHE A C 1
ATOM 699 O O . PHE A 1 93 ? 3.501 -6.510 -6.205 1.00 95.94 93 PHE A O 1
ATOM 706 N N . ILE A 1 94 ? 1.327 -5.996 -6.256 1.00 95.88 94 ILE A N 1
ATOM 707 C CA . ILE A 1 94 ? 1.129 -6.520 -7.613 1.00 95.88 94 ILE A CA 1
ATOM 708 C C . ILE A 1 94 ? 2.033 -5.779 -8.602 1.00 95.88 94 ILE A C 1
ATOM 710 O O . ILE A 1 94 ? 2.723 -6.421 -9.388 1.00 95.88 94 ILE A O 1
ATOM 714 N N . LYS A 1 95 ? 2.082 -4.442 -8.533 1.00 92.94 95 LYS A N 1
ATOM 715 C CA . LYS A 1 95 ? 2.920 -3.624 -9.419 1.00 92.94 95 LYS A CA 1
ATOM 716 C C . LYS A 1 95 ? 4.410 -3.960 -9.295 1.00 92.94 95 LYS A C 1
ATOM 718 O O . LYS A 1 95 ? 5.094 -3.918 -10.308 1.00 92.94 95 LYS A O 1
ATOM 723 N N . LYS A 1 96 ? 4.908 -4.251 -8.089 1.00 91.56 96 LYS A N 1
ATOM 724 C CA . LYS A 1 96 ? 6.333 -4.542 -7.856 1.00 91.56 96 LYS A CA 1
ATOM 725 C C . LYS A 1 96 ? 6.691 -6.013 -8.085 1.00 91.56 96 LYS A C 1
ATOM 727 O O . LYS A 1 96 ? 7.696 -6.279 -8.714 1.00 91.56 96 LYS A O 1
ATOM 732 N N . CYS A 1 97 ? 5.873 -6.959 -7.627 1.00 91.00 97 CYS A N 1
ATOM 733 C CA . CYS A 1 97 ? 6.234 -8.380 -7.612 1.00 91.00 97 CYS A CA 1
ATOM 734 C C . CYS A 1 97 ? 5.800 -9.156 -8.862 1.00 91.00 97 CYS A C 1
ATOM 736 O O . CYS A 1 97 ? 6.437 -10.143 -9.217 1.00 91.00 97 CYS A O 1
ATOM 738 N N . VAL A 1 98 ? 4.690 -8.775 -9.509 1.00 91.75 98 VAL A N 1
ATOM 739 C CA . VAL A 1 98 ? 4.185 -9.528 -10.672 1.00 91.75 98 VAL A CA 1
ATOM 740 C C . VAL A 1 98 ? 5.080 -9.386 -11.902 1.00 91.75 98 VAL A C 1
ATOM 742 O O . VAL A 1 98 ? 5.283 -10.409 -12.550 1.00 91.75 98 VAL A O 1
ATOM 745 N N . PRO A 1 99 ? 5.618 -8.198 -12.250 1.00 90.44 99 PRO A N 1
ATOM 746 C CA . PRO A 1 99 ? 6.546 -8.089 -13.373 1.00 90.44 99 PRO A CA 1
ATOM 747 C C . PRO A 1 99 ? 7.724 -9.047 -13.218 1.00 90.44 99 PRO A C 1
ATOM 749 O O . PRO A 1 99 ? 7.924 -9.869 -14.105 1.00 90.44 99 PRO A O 1
ATOM 752 N N . ASP A 1 100 ? 8.377 -9.026 -12.053 1.00 86.31 100 ASP A N 1
ATOM 753 C CA . ASP A 1 100 ? 9.513 -9.895 -11.736 1.00 86.31 100 ASP A CA 1
ATOM 754 C C . ASP A 1 100 ? 9.155 -11.380 -11.884 1.00 86.31 100 ASP A C 1
ATOM 756 O O . ASP A 1 100 ? 9.907 -12.140 -12.483 1.00 86.31 100 ASP A O 1
ATOM 760 N N . PHE A 1 101 ? 7.976 -11.784 -11.401 1.00 87.25 101 PHE A N 1
ATOM 761 C CA . PHE A 1 101 ? 7.499 -13.165 -11.506 1.00 87.25 101 PHE A CA 1
ATOM 762 C C . PHE A 1 101 ? 7.191 -13.611 -12.944 1.00 87.25 101 PHE A C 1
ATOM 764 O O . PHE A 1 101 ? 7.308 -14.789 -13.253 1.00 87.25 101 PHE A O 1
ATOM 771 N N . VAL A 1 102 ? 6.721 -12.708 -13.808 1.00 88.81 102 VAL A N 1
ATOM 772 C CA . VAL A 1 102 ? 6.333 -13.040 -15.193 1.00 88.81 102 VAL A CA 1
ATOM 773 C C . VAL A 1 102 ? 7.5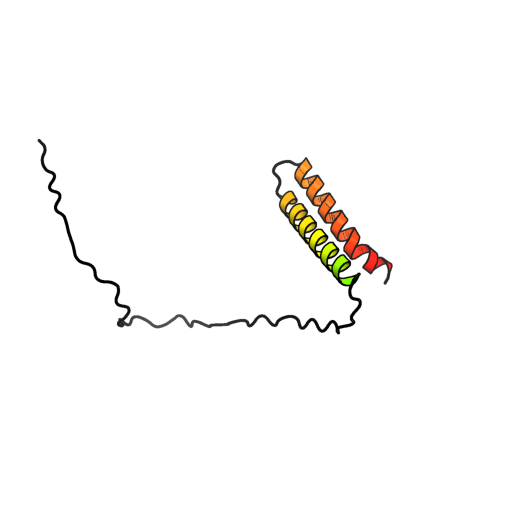35 -13.021 -16.140 1.00 88.81 102 VAL A C 1
ATOM 775 O O . VAL A 1 102 ? 7.495 -13.668 -17.186 1.00 88.81 102 VAL A O 1
ATOM 778 N N . THR A 1 103 ? 8.571 -12.248 -15.816 1.00 79.50 103 THR A N 1
ATOM 779 C CA . THR A 1 103 ? 9.787 -12.137 -16.632 1.00 79.50 103 THR A CA 1
ATOM 780 C C . THR A 1 103 ? 10.834 -13.222 -16.364 1.00 79.50 103 THR A C 1
ATOM 782 O O . THR A 1 103 ? 11.797 -13.290 -17.126 1.00 79.50 103 THR A O 1
ATOM 785 N N . ASP A 1 104 ? 10.651 -14.037 -15.323 1.00 56.38 104 ASP A N 1
ATOM 786 C CA . ASP A 1 104 ? 11.460 -15.226 -14.988 1.00 56.38 104 ASP A CA 1
ATOM 787 C C . ASP A 1 104 ? 10.864 -16.499 -15.630 1.00 56.38 104 ASP A C 1
ATOM 789 O O . ASP A 1 104 ? 11.622 -17.282 -16.249 1.00 56.38 104 ASP A O 1
#

Organism: NCBI:txid61484

Sequence (104 aa):
MPKGKRKGKTGASQKPRMEVIGLTSDEDSLNDNVSIISGFSETKSVIEEGSDEIDEQTQEEIFEEKLKEAIDGISEKSAQGRTSALESVAKAFIKKCVPDFVTD

pLDDT: mean 72.51, std 21.89, range [35.38, 98.69]

Foldseek 3Di:
DDDDDDDDDDDDDDDDDDDDDDDDDDDDPPPPPPDDPPPDPPPPPDDDPPDVVVVVVVVVVVLVVQLVVLVVQCPDPDPVSVVSSVVSNVVSCCVVPVVVVVVD

Secondary structure (DSSP, 8-state):
-------------------------------------------------TTHHHHHHHHHHHHHHHHHHHHHGGG-SSHHHHHHHHHHHHHHHHHHHHHHHHH-

Radius of gyration: 30.62 Å; chains: 1; bounding box: 47×51×82 Å